Protein AF-A0A0F7ZZB0-F1 (afdb_monomer_lite)

Organism: NCBI:txid1043627

InterPro domains:
  IPR005631 Flavinator of succinate dehydrogenase [PF03937] (25-87)
  IPR028882 Succinate dehydrogenase assembly factor 2, mitochondrial [MF_03057] (8-130)
  IPR036714 Flavinator of succinate dehydrogenase superfamily [G3DSA:1.10.150.250] (13-91)
  IPR036714 Flavinator of succinate dehydrogenase superfamily [SSF109910] (18-82)

Structure (mmCIF, N/CA/C/O backbone):
data_AF-A0A0F7ZZB0-F1
#
_entry.id   AF-A0A0F7ZZB0-F1
#
loop_
_atom_site.group_PDB
_atom_site.id
_atom_site.type_symbol
_atom_site.label_atom_id
_atom_site.label_alt_id
_atom_site.label_comp_id
_atom_site.label_asym_id
_atom_site.label_entity_id
_atom_site.label_seq_id
_atom_site.pdbx_PDB_ins_code
_atom_site.Cartn_x
_atom_site.Cartn_y
_atom_site.Cartn_z
_atom_site.occupancy
_atom_site.B_iso_or_equiv
_atom_site.auth_seq_id
_atom_site.auth_comp_id
_atom_site.auth_asym_id
_atom_site.auth_atom_id
_atom_site.pdbx_PDB_model_num
ATOM 1 N N . MET A 1 1 ? 8.234 -40.353 3.847 1.00 44.31 1 MET A N 1
ATOM 2 C CA . MET A 1 1 ? 8.238 -39.063 4.568 1.00 44.31 1 MET A CA 1
ATOM 3 C C . MET A 1 1 ? 8.317 -37.955 3.533 1.00 44.31 1 MET A C 1
ATOM 5 O O . MET A 1 1 ? 9.334 -37.855 2.861 1.00 44.31 1 MET A O 1
ATOM 9 N N . ALA A 1 2 ? 7.221 -37.231 3.298 1.00 45.44 2 ALA A N 1
ATOM 10 C CA . ALA A 1 2 ? 7.176 -36.185 2.280 1.00 45.44 2 ALA A CA 1
ATOM 11 C C . ALA A 1 2 ? 7.904 -34.936 2.795 1.00 45.44 2 ALA A C 1
ATOM 13 O O . ALA A 1 2 ? 7.571 -34.415 3.857 1.00 45.44 2 ALA A O 1
ATOM 14 N N . LEU A 1 3 ? 8.918 -34.495 2.054 1.00 52.66 3 LEU A N 1
ATOM 15 C CA . LEU A 1 3 ? 9.597 -33.226 2.276 1.00 52.66 3 LEU A CA 1
ATOM 16 C C . LEU A 1 3 ? 8.626 -32.113 1.879 1.00 52.66 3 LEU A C 1
ATOM 18 O O . LEU A 1 3 ? 8.446 -31.843 0.693 1.00 52.66 3 LEU A O 1
ATOM 22 N N . THR A 1 4 ? 7.964 -31.489 2.850 1.00 60.72 4 THR A N 1
ATOM 23 C CA . THR A 1 4 ? 7.224 -30.250 2.605 1.00 60.72 4 THR A CA 1
ATOM 24 C C . THR A 1 4 ? 8.229 -29.219 2.086 1.00 60.72 4 THR A C 1
ATOM 26 O O . THR A 1 4 ? 9.210 -28.952 2.790 1.00 60.72 4 THR A O 1
ATOM 29 N N . PRO A 1 5 ? 8.063 -28.652 0.875 1.00 61.97 5 PRO A N 1
ATOM 30 C CA . PRO A 1 5 ? 8.945 -27.590 0.426 1.00 61.97 5 PRO A CA 1
ATOM 31 C C . PRO A 1 5 ? 8.809 -26.450 1.430 1.00 61.97 5 PRO A C 1
ATOM 33 O O . PRO A 1 5 ? 7.716 -25.944 1.686 1.00 61.97 5 PRO A O 1
ATOM 36 N N . ARG A 1 6 ? 9.926 -26.113 2.070 1.00 57.38 6 ARG A N 1
ATOM 37 C CA . ARG A 1 6 ? 10.001 -25.061 3.074 1.00 57.38 6 ARG A CA 1
ATOM 38 C C . ARG A 1 6 ? 9.712 -23.751 2.345 1.00 57.38 6 ARG A C 1
ATOM 40 O O . ARG A 1 6 ? 10.602 -23.200 1.704 1.00 57.38 6 ARG A O 1
ATOM 47 N N . LEU A 1 7 ? 8.462 -23.291 2.386 1.00 61.28 7 LEU A N 1
ATOM 48 C CA . LEU A 1 7 ? 8.116 -21.927 2.006 1.00 61.28 7 LEU A CA 1
ATOM 49 C C . LEU A 1 7 ? 8.970 -21.022 2.901 1.00 61.28 7 LEU A C 1
ATOM 51 O O . LEU A 1 7 ? 8.714 -20.888 4.092 1.00 61.28 7 LEU A O 1
ATOM 55 N N . LEU A 1 8 ? 10.059 -20.485 2.348 1.00 68.88 8 LEU A N 1
ATOM 56 C CA . LEU A 1 8 ? 11.016 -19.648 3.080 1.00 68.88 8 LEU A CA 1
ATOM 57 C C . LEU A 1 8 ? 10.442 -18.265 3.422 1.00 68.88 8 LEU A C 1
ATOM 59 O O . LEU A 1 8 ? 11.106 -17.486 4.100 1.00 68.88 8 LEU A O 1
ATOM 63 N N . ARG A 1 9 ? 9.213 -17.962 2.981 1.00 70.25 9 ARG A N 1
ATOM 64 C CA . ARG A 1 9 ? 8.504 -16.739 3.345 1.00 70.25 9 ARG A CA 1
ATOM 65 C C . ARG A 1 9 ? 7.583 -17.019 4.538 1.00 70.25 9 ARG A C 1
ATOM 67 O O . ARG A 1 9 ? 6.723 -17.894 4.422 1.00 70.25 9 ARG A O 1
ATOM 74 N N . PRO A 1 10 ? 7.750 -16.319 5.674 1.00 77.00 10 PRO A N 1
ATOM 75 C CA . PRO A 1 10 ? 6.805 -16.427 6.776 1.00 77.00 10 PRO A CA 1
ATOM 76 C C . PRO A 1 10 ? 5.412 -16.000 6.305 1.00 77.00 10 PRO A C 1
ATOM 78 O O . PRO A 1 10 ? 5.279 -15.117 5.456 1.00 77.00 10 PRO A O 1
ATOM 81 N N . ALA A 1 11 ? 4.381 -16.645 6.851 1.00 79.31 11 ALA A N 1
ATOM 82 C CA . ALA A 1 11 ? 3.005 -16.288 6.544 1.00 79.31 11 ALA A CA 1
ATOM 83 C C . ALA A 1 11 ? 2.731 -14.827 6.953 1.00 79.31 11 ALA A C 1
ATOM 85 O O . ALA A 1 11 ? 3.214 -14.397 8.009 1.00 79.31 11 ALA A O 1
ATOM 86 N N . PRO A 1 12 ? 1.955 -14.072 6.159 1.00 82.25 12 PRO A N 1
ATOM 87 C CA . PRO A 1 12 ? 1.582 -12.714 6.520 1.00 82.25 12 PRO A CA 1
ATOM 88 C C . PRO A 1 12 ? 0.839 -12.643 7.856 1.00 82.25 12 PRO A C 1
ATOM 90 O O . PRO A 1 12 ? -0.044 -13.454 8.146 1.00 82.25 12 PRO A O 1
ATOM 93 N N . LEU A 1 13 ? 1.189 -11.650 8.673 1.00 84.12 13 LEU A N 1
ATOM 94 C CA . LEU A 1 13 ? 0.568 -11.429 9.976 1.00 84.12 13 LEU A CA 1
ATOM 95 C C . LEU A 1 13 ? -0.778 -10.723 9.801 1.00 84.12 13 LEU A C 1
ATOM 97 O O . LEU A 1 13 ? -0.830 -9.543 9.458 1.00 84.12 13 LEU A O 1
ATOM 101 N N . ARG A 1 14 ? -1.871 -11.433 10.091 1.00 86.38 14 ARG A N 1
ATOM 102 C CA . ARG A 1 14 ? -3.222 -10.860 10.069 1.00 86.38 14 ARG A CA 1
ATOM 103 C C . ARG A 1 14 ? -3.479 -10.047 11.330 1.00 86.38 14 ARG A C 1
ATOM 105 O O . ARG A 1 14 ? -3.322 -10.549 12.441 1.00 86.38 14 ARG A O 1
ATOM 112 N N . ARG A 1 15 ? -3.883 -8.790 11.149 1.00 86.88 15 ARG A N 1
ATOM 113 C CA . ARG A 1 15 ? -4.296 -7.891 12.230 1.00 86.88 15 ARG A CA 1
ATOM 114 C C . ARG A 1 15 ? -5.817 -7.844 12.292 1.00 86.88 15 ARG A C 1
ATOM 116 O O . ARG A 1 15 ? -6.476 -7.719 11.268 1.00 86.88 15 ARG A O 1
ATOM 123 N N . THR A 1 16 ? -6.367 -7.957 13.495 1.00 86.88 16 THR A N 1
ATOM 124 C CA . THR A 1 16 ? -7.814 -7.940 13.745 1.00 86.88 16 THR A CA 1
ATOM 125 C C . THR A 1 16 ? -8.144 -6.909 14.818 1.00 86.88 16 THR A C 1
ATOM 127 O O . THR A 1 16 ? -7.381 -6.764 15.770 1.00 86.88 16 THR A O 1
ATOM 130 N N . GLY A 1 17 ? -9.291 -6.235 14.697 1.00 88.88 17 GLY A N 1
ATOM 131 C CA . GLY A 1 17 ? -9.807 -5.324 15.729 1.00 88.88 17 GLY A CA 1
ATOM 132 C C . GLY A 1 17 ? -9.270 -3.887 15.689 1.00 88.88 17 GLY A C 1
ATOM 133 O O . GLY A 1 17 ? -9.471 -3.150 16.648 1.00 88.88 17 GLY A O 1
ATOM 134 N N . GLU A 1 18 ? -8.600 -3.471 14.611 1.00 93.38 18 GLU A N 1
ATOM 135 C CA . GLU A 1 18 ? -8.246 -2.060 14.391 1.00 93.38 18 GLU A CA 1
ATOM 136 C C . GLU A 1 18 ? -9.401 -1.281 13.735 1.00 93.38 18 GLU A C 1
ATOM 138 O O . GLU A 1 18 ? -10.209 -1.858 13.007 1.00 93.38 18 GLU A O 1
ATOM 143 N N . SER A 1 19 ? -9.467 0.034 13.974 1.00 96.56 19 SER A N 1
ATOM 144 C CA . SER A 1 19 ? -10.399 0.925 13.269 1.00 96.56 19 SER A CA 1
ATOM 145 C C . SER A 1 19 ? -9.991 1.126 11.808 1.00 96.56 19 SER A C 1
ATOM 147 O O . SER A 1 19 ? -8.810 1.030 11.469 1.00 96.56 19 SER A O 1
ATOM 149 N N . ASP A 1 20 ? -10.944 1.490 10.946 1.00 95.38 20 ASP A N 1
ATOM 150 C CA . ASP A 1 20 ? -10.667 1.778 9.531 1.00 95.38 20 ASP A CA 1
ATOM 151 C C . ASP A 1 20 ? -9.655 2.915 9.343 1.00 95.38 20 ASP A C 1
ATOM 153 O O . ASP A 1 20 ? -8.847 2.878 8.420 1.00 95.38 20 ASP A O 1
ATOM 157 N N . GLU A 1 21 ? -9.656 3.912 10.229 1.00 96.50 21 GLU A N 1
ATOM 158 C CA . GLU A 1 21 ? -8.668 4.995 10.219 1.00 96.50 21 GLU A CA 1
ATOM 159 C C . GLU A 1 21 ? -7.253 4.465 10.492 1.00 96.50 21 GLU A C 1
ATOM 161 O O . GLU A 1 21 ? -6.322 4.724 9.724 1.00 96.50 21 GLU A O 1
ATOM 166 N N . THR A 1 22 ? -7.104 3.648 11.539 1.00 96.81 22 THR A N 1
ATOM 167 C CA . THR A 1 22 ? -5.831 2.996 11.880 1.00 96.81 22 THR A CA 1
ATOM 168 C C . THR A 1 22 ? -5.359 2.095 10.739 1.00 96.81 22 THR A C 1
ATOM 170 O O . THR A 1 22 ? -4.191 2.149 10.341 1.00 96.81 22 THR A O 1
ATOM 173 N N . LYS A 1 23 ? -6.284 1.325 10.151 1.00 96.50 23 LYS A N 1
ATOM 174 C CA . LYS A 1 23 ? -6.018 0.449 9.009 1.00 96.50 23 LYS A CA 1
ATOM 175 C C . LYS A 1 23 ? -5.538 1.248 7.798 1.00 96.50 23 LYS A C 1
ATOM 177 O O . LYS A 1 23 ? -4.506 0.910 7.229 1.00 96.50 23 LYS A O 1
ATOM 182 N N . ARG A 1 24 ? -6.206 2.349 7.430 1.00 97.19 24 ARG A N 1
ATOM 183 C CA . ARG A 1 24 ? -5.780 3.232 6.322 1.00 97.19 24 ARG A CA 1
ATOM 184 C C . ARG A 1 24 ? -4.381 3.795 6.543 1.00 97.19 24 ARG A C 1
ATOM 186 O O . ARG A 1 24 ? -3.569 3.770 5.617 1.00 97.19 24 ARG A O 1
ATOM 193 N N . ALA A 1 25 ? -4.079 4.278 7.747 1.00 97.12 25 ALA A N 1
ATOM 194 C CA . ALA A 1 25 ? -2.756 4.812 8.070 1.00 97.12 25 ALA A CA 1
ATOM 195 C C . ALA A 1 25 ? -1.668 3.736 7.923 1.00 97.12 25 ALA A C 1
ATOM 197 O O . ALA A 1 25 ? -0.628 3.964 7.298 1.00 97.12 25 ALA A O 1
ATOM 198 N N . ARG A 1 26 ? -1.942 2.531 8.432 1.00 96.81 26 ARG A N 1
ATOM 199 C CA . ARG A 1 26 ? -1.063 1.368 8.302 1.00 96.81 26 ARG A CA 1
ATOM 200 C C . ARG A 1 26 ? -0.852 0.958 6.846 1.00 96.81 26 ARG A C 1
ATOM 202 O O . ARG A 1 26 ? 0.294 0.777 6.440 1.00 96.81 26 ARG A O 1
ATOM 209 N N . LEU A 1 27 ? -1.928 0.816 6.075 1.00 96.50 27 LEU A N 1
ATOM 210 C CA . LEU A 1 27 ? -1.872 0.429 4.665 1.00 96.50 27 LEU A CA 1
ATOM 211 C C . LEU A 1 27 ? -1.107 1.472 3.850 1.00 96.50 27 LEU A C 1
ATOM 213 O O . LEU A 1 27 ? -0.209 1.111 3.102 1.00 96.50 27 LEU A O 1
ATOM 217 N N . THR A 1 28 ? -1.346 2.763 4.095 1.00 97.25 28 THR A N 1
ATOM 218 C CA . THR A 1 28 ? -0.588 3.855 3.463 1.00 97.25 28 THR A CA 1
ATOM 219 C C . THR A 1 28 ? 0.909 3.735 3.734 1.00 97.25 28 THR A C 1
ATOM 221 O O . THR A 1 28 ? 1.727 3.919 2.833 1.00 97.25 28 THR A O 1
ATOM 224 N N . TYR A 1 29 ? 1.288 3.430 4.978 1.00 96.75 29 TYR A N 1
ATOM 225 C CA . TYR A 1 29 ? 2.687 3.230 5.334 1.00 96.75 29 TYR A CA 1
ATOM 226 C C . TYR A 1 29 ? 3.288 2.012 4.622 1.00 96.75 29 TYR A C 1
ATOM 228 O O . TYR A 1 29 ? 4.378 2.113 4.066 1.00 96.75 29 TYR A O 1
ATOM 236 N N . GLN A 1 30 ? 2.579 0.881 4.593 1.00 95.56 30 GLN A N 1
ATOM 237 C CA . GLN A 1 30 ? 3.038 -0.343 3.928 1.00 95.56 30 GLN A CA 1
ATOM 238 C C . GLN A 1 30 ? 3.200 -0.163 2.411 1.00 95.56 30 GLN A C 1
ATOM 240 O O . GLN A 1 30 ? 4.167 -0.665 1.841 1.00 95.56 30 GLN A O 1
ATOM 245 N N . SER A 1 31 ? 2.324 0.610 1.767 1.00 96.00 31 SER A N 1
ATOM 246 C CA . SER A 1 31 ? 2.443 0.960 0.346 1.00 96.00 31 SER A CA 1
ATOM 247 C C . SER A 1 31 ? 3.690 1.791 0.029 1.00 96.00 31 SER A C 1
ATOM 249 O O . SER A 1 31 ? 4.167 1.732 -1.096 1.00 96.00 31 SER A O 1
ATOM 251 N N . ARG A 1 32 ? 4.216 2.542 1.011 1.00 95.56 32 ARG A N 1
ATOM 252 C CA . ARG A 1 32 ? 5.420 3.398 0.915 1.00 95.56 32 ARG A CA 1
ATOM 253 C C . ARG A 1 32 ? 6.703 2.741 1.444 1.00 95.56 32 ARG A C 1
ATOM 255 O O . ARG A 1 32 ? 7.717 3.413 1.655 1.00 95.56 32 ARG A O 1
ATOM 262 N N . LYS A 1 33 ? 6.635 1.465 1.821 1.00 94.81 33 LYS A N 1
ATOM 263 C CA . LYS A 1 33 ? 7.762 0.709 2.384 1.00 94.81 33 LYS A CA 1
ATOM 264 C C . LYS A 1 33 ? 7.927 -0.614 1.655 1.00 94.81 33 LYS A C 1
ATOM 266 O O . LYS A 1 33 ? 8.083 -1.661 2.284 1.00 94.81 33 LYS A O 1
ATOM 271 N N . ARG A 1 34 ? 7.872 -0.550 0.323 1.00 93.69 34 ARG A N 1
ATOM 272 C CA . ARG A 1 34 ? 8.157 -1.694 -0.550 1.00 93.69 34 ARG A CA 1
ATOM 273 C C . ARG A 1 34 ? 9.671 -1.892 -0.691 1.00 93.69 34 ARG A C 1
ATOM 275 O O . ARG A 1 34 ? 10.461 -0.994 -0.407 1.00 93.69 34 ARG A O 1
ATOM 282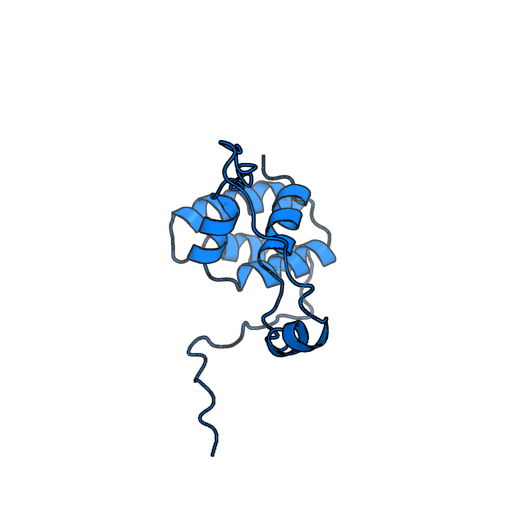 N N . GLY A 1 35 ? 10.083 -3.084 -1.108 1.00 91.50 35 GLY A N 1
ATOM 283 C CA . GLY A 1 35 ? 11.483 -3.454 -1.325 1.00 91.50 35 GLY A CA 1
ATOM 284 C C . GLY A 1 35 ? 12.073 -2.949 -2.647 1.00 91.50 35 GLY A C 1
ATOM 285 O O . GLY A 1 35 ? 13.287 -3.014 -2.825 1.00 91.50 35 GLY A O 1
ATOM 286 N N . THR A 1 36 ? 11.244 -2.436 -3.562 1.00 93.25 36 THR A N 1
ATOM 287 C CA . THR A 1 36 ? 11.655 -1.843 -4.850 1.00 93.25 36 THR A CA 1
ATOM 288 C C . THR A 1 36 ? 11.057 -0.449 -5.014 1.00 93.25 36 THR A C 1
ATOM 290 O O . THR A 1 36 ? 9.919 -0.215 -4.602 1.00 93.25 36 THR A O 1
ATOM 293 N N . LEU A 1 37 ? 11.802 0.473 -5.630 1.00 94.19 37 LEU A N 1
ATOM 294 C CA . LEU A 1 37 ? 11.357 1.857 -5.834 1.00 94.19 37 LEU A CA 1
ATOM 295 C C . LEU A 1 37 ? 10.172 1.929 -6.805 1.00 94.19 37 LEU A C 1
ATOM 297 O O . LEU A 1 37 ? 9.280 2.753 -6.653 1.00 94.19 37 LEU A O 1
ATOM 301 N N . GLU A 1 38 ? 10.147 1.051 -7.798 1.00 93.50 38 GLU A N 1
ATOM 302 C CA . GLU A 1 38 ? 9.113 1.003 -8.821 1.00 93.50 38 GLU A CA 1
ATOM 303 C C . GLU A 1 38 ? 7.749 0.647 -8.221 1.00 93.50 38 GLU A C 1
ATOM 305 O O . GLU A 1 38 ? 6.751 1.320 -8.489 1.00 93.50 38 GLU A O 1
ATOM 310 N N . SER A 1 39 ? 7.711 -0.382 -7.370 1.00 91.94 39 SER A N 1
ATOM 311 C CA . SER A 1 39 ? 6.489 -0.774 -6.658 1.00 91.94 39 SER A CA 1
ATOM 312 C C . SER A 1 39 ? 6.096 0.272 -5.622 1.00 91.94 39 SER A C 1
ATOM 314 O O . SER A 1 39 ? 4.913 0.547 -5.450 1.00 91.94 39 SER A O 1
ATOM 316 N N . ASP A 1 40 ? 7.080 0.881 -4.958 1.00 94.44 40 ASP A N 1
ATOM 317 C CA . ASP A 1 40 ? 6.854 1.952 -3.992 1.00 94.44 40 ASP A CA 1
ATOM 318 C C . ASP A 1 40 ? 6.170 3.169 -4.630 1.00 94.44 40 ASP A C 1
ATOM 320 O O . ASP A 1 40 ? 5.145 3.644 -4.143 1.00 94.44 40 ASP A O 1
ATOM 324 N N . LEU A 1 41 ? 6.672 3.642 -5.774 1.00 92.69 41 LEU A N 1
ATOM 325 C CA . LEU A 1 41 ? 6.094 4.776 -6.498 1.00 92.69 41 LEU A CA 1
ATOM 326 C C . LEU A 1 41 ? 4.672 4.478 -6.992 1.00 92.69 41 LEU A C 1
ATOM 328 O O . LEU A 1 41 ? 3.780 5.316 -6.837 1.00 92.69 41 LEU A O 1
ATOM 332 N N . LEU A 1 42 ? 4.440 3.280 -7.537 1.00 91.25 42 LEU A N 1
ATOM 333 C CA . LEU A 1 42 ? 3.113 2.857 -7.993 1.00 91.25 42 LEU A CA 1
ATOM 334 C C . LEU A 1 42 ? 2.112 2.763 -6.837 1.00 91.25 42 LEU A C 1
ATOM 336 O O . LEU A 1 42 ? 0.999 3.278 -6.922 1.00 91.25 42 LEU A O 1
ATOM 340 N N . LEU A 1 43 ? 2.489 2.103 -5.743 1.00 94.69 43 LEU A N 1
ATOM 341 C CA . LEU A 1 43 ? 1.557 1.842 -4.651 1.00 94.69 43 LEU A CA 1
ATOM 342 C C . LEU A 1 43 ? 1.348 3.063 -3.761 1.00 94.69 43 LEU A C 1
ATOM 344 O O . LEU A 1 43 ? 0.247 3.244 -3.251 1.00 94.69 43 LEU A O 1
ATOM 348 N N . SER A 1 44 ? 2.357 3.915 -3.580 1.00 93.75 44 SER A N 1
ATOM 349 C CA . SER A 1 44 ? 2.229 5.143 -2.789 1.00 93.75 44 SER A CA 1
ATOM 350 C C . SER A 1 44 ? 1.279 6.160 -3.423 1.00 93.75 44 SER A C 1
ATOM 352 O O . SER A 1 44 ? 0.486 6.776 -2.704 1.00 93.75 44 SER A O 1
ATOM 354 N N . THR A 1 45 ? 1.317 6.308 -4.751 1.00 92.69 45 THR A N 1
ATOM 355 C CA . THR A 1 45 ? 0.393 7.173 -5.503 1.00 92.69 45 THR A CA 1
ATOM 356 C C . THR A 1 45 ? -1.029 6.622 -5.469 1.00 92.69 45 THR A C 1
ATOM 358 O O . THR A 1 45 ? -1.952 7.352 -5.107 1.00 92.69 45 THR A O 1
ATOM 361 N N . PHE A 1 46 ? -1.199 5.320 -5.715 1.00 94.50 46 PHE A N 1
ATOM 362 C CA . PHE A 1 46 ? -2.491 4.642 -5.585 1.00 94.50 46 PHE A CA 1
ATOM 363 C C . PHE A 1 46 ? -3.092 4.792 -4.179 1.00 94.50 46 PHE A C 1
ATOM 365 O O . PHE A 1 46 ? -4.243 5.194 -4.010 1.00 94.50 46 PHE A O 1
ATOM 372 N N . ALA A 1 47 ? -2.299 4.501 -3.149 1.00 95.19 47 ALA A N 1
ATOM 373 C CA . ALA A 1 47 ? -2.718 4.583 -1.758 1.00 95.19 47 ALA A CA 1
ATOM 374 C C . ALA A 1 47 ? -3.215 5.991 -1.404 1.00 95.19 47 ALA A C 1
ATOM 376 O O . ALA A 1 47 ? -4.283 6.133 -0.814 1.00 95.19 47 ALA A O 1
ATOM 377 N N . ALA A 1 48 ? -2.479 7.031 -1.804 1.00 93.12 48 ALA A N 1
ATOM 378 C CA . ALA A 1 48 ? -2.864 8.414 -1.543 1.00 93.12 48 ALA A CA 1
ATOM 379 C C . ALA A 1 48 ? -4.188 8.806 -2.221 1.00 93.12 48 ALA A C 1
ATOM 381 O O . ALA A 1 48 ? -4.973 9.542 -1.626 1.00 93.12 48 ALA A O 1
ATOM 382 N N . ALA A 1 49 ? -4.441 8.310 -3.434 1.00 92.50 49 ALA A N 1
ATOM 383 C CA . ALA A 1 49 ? -5.641 8.637 -4.199 1.00 92.50 49 ALA A CA 1
ATOM 384 C C . ALA A 1 49 ? -6.887 7.865 -3.732 1.00 92.50 49 ALA A C 1
ATOM 386 O O . ALA A 1 49 ? -7.971 8.441 -3.660 1.00 92.50 49 ALA A O 1
ATOM 387 N N . HIS A 1 50 ? -6.747 6.578 -3.395 1.00 92.38 50 HIS A N 1
ATOM 388 C CA . HIS A 1 50 ? -7.901 5.687 -3.233 1.00 92.38 50 HIS A CA 1
ATOM 389 C C . HIS A 1 50 ? -8.170 5.256 -1.787 1.00 92.38 50 HIS A C 1
ATOM 391 O O . HIS A 1 50 ? -9.338 5.111 -1.420 1.00 92.38 50 HIS A O 1
ATOM 397 N N . LEU A 1 51 ? -7.147 5.104 -0.929 1.00 92.81 51 LEU A N 1
ATOM 398 C CA . LEU A 1 51 ? -7.372 4.680 0.462 1.00 92.81 51 LEU A CA 1
ATOM 399 C C . LEU A 1 51 ? -8.325 5.592 1.238 1.00 92.81 51 LEU A C 1
ATOM 401 O O . LEU A 1 51 ? -9.041 5.036 2.060 1.00 92.81 51 LEU A O 1
ATOM 405 N N . PRO A 1 52 ? -8.402 6.925 1.035 1.00 95.56 52 PRO A N 1
ATOM 406 C CA . PRO A 1 52 ? -9.383 7.761 1.732 1.00 95.56 52 PRO A CA 1
ATOM 407 C C . PRO A 1 52 ? -10.845 7.442 1.386 1.00 95.56 52 PRO A C 1
ATOM 409 O O . PRO A 1 52 ? -11.721 7.677 2.211 1.00 95.56 52 PRO A O 1
ATOM 412 N N . GLY A 1 53 ? -11.110 6.895 0.194 1.00 91.31 53 GLY A N 1
ATOM 413 C CA . GLY A 1 53 ? -12.461 6.592 -0.292 1.00 91.31 53 GLY A CA 1
ATOM 414 C C . GLY A 1 53 ? -12.906 5.141 -0.105 1.00 91.31 53 GLY A C 1
ATOM 415 O O . GLY A 1 53 ? -14.084 4.851 -0.276 1.00 91.31 53 GLY A O 1
ATOM 416 N N . MET A 1 54 ? -11.992 4.232 0.247 1.00 91.62 54 MET A N 1
ATOM 417 C CA . MET A 1 54 ? -12.311 2.806 0.383 1.00 91.62 54 MET A CA 1
ATOM 418 C C . MET A 1 54 ? -13.206 2.509 1.593 1.00 91.62 54 MET A C 1
ATOM 420 O O . MET A 1 54 ? -13.072 3.146 2.636 1.00 91.62 54 MET A O 1
ATOM 424 N N . ASP A 1 55 ? -14.090 1.524 1.490 1.00 92.94 55 ASP A N 1
ATOM 425 C CA . ASP A 1 55 ? -14.801 0.954 2.637 1.00 92.94 55 ASP A CA 1
ATOM 426 C C . ASP A 1 55 ? -13.964 -0.129 3.351 1.00 92.94 55 ASP A C 1
ATOM 428 O O . ASP A 1 55 ? -12.889 -0.519 2.891 1.00 92.94 55 ASP A O 1
ATOM 432 N N . GLY A 1 56 ? -14.437 -0.624 4.497 1.00 91.06 56 GLY A N 1
ATOM 433 C CA . GLY A 1 56 ? -13.714 -1.633 5.279 1.00 91.06 56 GLY A CA 1
ATOM 434 C C . GLY A 1 56 ? -13.398 -2.920 4.504 1.00 91.06 56 GLY A C 1
ATOM 435 O O . GLY A 1 56 ? -12.313 -3.478 4.672 1.00 91.06 56 GLY A O 1
ATOM 436 N N . ALA A 1 57 ? -14.291 -3.362 3.611 1.00 90.75 57 ALA A N 1
ATOM 437 C CA . ALA A 1 57 ? -14.093 -4.575 2.819 1.00 90.75 57 ALA A CA 1
ATOM 43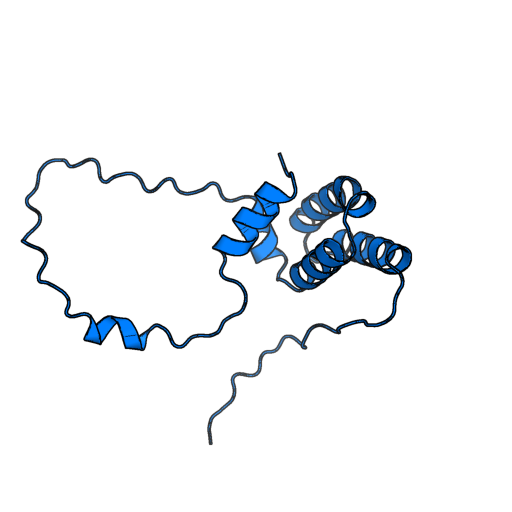8 C C . ALA A 1 57 ? -13.019 -4.377 1.737 1.00 90.75 57 ALA A C 1
ATOM 440 O O . ALA A 1 57 ? -12.184 -5.257 1.516 1.00 90.75 57 ALA A O 1
ATOM 441 N N . GLN A 1 58 ? -12.999 -3.203 1.107 1.00 90.75 58 GLN A N 1
ATOM 442 C CA . GLN A 1 58 ? -11.960 -2.802 0.160 1.00 90.75 58 GLN A CA 1
ATOM 443 C C . GLN A 1 58 ? -10.600 -2.641 0.848 1.00 90.75 58 GLN A C 1
ATOM 445 O O . GLN A 1 58 ? -9.580 -3.046 0.290 1.00 90.75 58 GLN A O 1
ATOM 450 N N . LEU A 1 59 ? -10.567 -2.118 2.079 1.00 93.38 59 LEU A N 1
ATOM 451 C CA . LEU A 1 59 ? -9.336 -2.058 2.872 1.00 93.38 59 LEU A CA 1
ATOM 452 C C . LEU A 1 59 ? -8.804 -3.460 3.204 1.00 93.38 59 LEU A C 1
ATOM 454 O O . LEU A 1 59 ? -7.600 -3.677 3.117 1.00 93.38 59 LEU A O 1
ATOM 458 N N . ASP A 1 60 ? -9.673 -4.419 3.534 1.00 92.00 60 ASP A N 1
ATOM 459 C CA . ASP A 1 60 ? -9.278 -5.816 3.787 1.00 92.00 60 ASP A CA 1
ATOM 460 C C . ASP A 1 60 ? -8.796 -6.535 2.522 1.00 92.00 60 ASP A C 1
ATOM 462 O O . ASP A 1 60 ? -7.951 -7.435 2.564 1.00 92.00 60 ASP A O 1
ATOM 466 N N . GLU A 1 61 ? -9.348 -6.171 1.369 1.00 90.19 61 GLU A N 1
ATOM 467 C CA . GLU A 1 61 ? -8.849 -6.624 0.080 1.00 90.19 61 GLU A CA 1
ATOM 468 C C . GLU A 1 61 ? -7.464 -6.048 -0.211 1.00 90.19 61 GLU A C 1
ATOM 470 O O . GLU A 1 61 ? -6.546 -6.809 -0.520 1.00 90.19 61 GLU A O 1
ATOM 475 N N . TYR A 1 62 ? -7.279 -4.742 -0.028 1.00 93.56 62 TYR A N 1
ATOM 476 C CA . TYR A 1 62 ? -5.981 -4.100 -0.200 1.00 93.56 62 TYR A CA 1
ATOM 477 C C . TYR A 1 62 ? -4.929 -4.620 0.793 1.00 93.56 62 TYR A C 1
ATOM 479 O O . TYR A 1 62 ? -3.782 -4.826 0.415 1.00 93.56 62 TYR A O 1
ATOM 487 N N . ASP A 1 63 ? -5.301 -4.925 2.037 1.00 93.62 63 ASP A N 1
ATOM 488 C CA . ASP A 1 63 ? -4.389 -5.531 3.017 1.00 93.62 63 ASP A CA 1
ATOM 489 C C . ASP A 1 63 ? -3.874 -6.897 2.545 1.00 93.62 63 ASP A C 1
ATOM 491 O O . ASP A 1 63 ? -2.681 -7.180 2.603 1.00 93.62 63 ASP A O 1
ATOM 495 N N . ARG A 1 64 ? -4.761 -7.736 1.992 1.00 90.94 64 ARG A N 1
ATOM 496 C CA . ARG A 1 64 ? -4.367 -9.024 1.397 1.00 90.94 64 ARG A CA 1
ATOM 497 C C . ARG A 1 64 ? -3.490 -8.851 0.161 1.00 90.94 64 ARG A C 1
ATOM 499 O O . ARG A 1 64 ? -2.609 -9.673 -0.055 1.00 90.94 64 ARG A O 1
ATOM 506 N N . PHE A 1 65 ? -3.723 -7.809 -0.631 1.00 91.00 65 PHE A N 1
ATOM 507 C CA . PHE A 1 65 ? -2.904 -7.499 -1.802 1.00 91.00 65 PHE A CA 1
ATOM 508 C C . PHE A 1 65 ? -1.458 -7.172 -1.439 1.00 91.00 65 PHE A C 1
ATOM 510 O O . PHE A 1 65 ? -0.531 -7.613 -2.113 1.00 91.00 65 PHE A O 1
ATOM 517 N N . LEU A 1 66 ? -1.254 -6.399 -0.370 1.00 92.25 66 LEU A N 1
ATOM 518 C CA . LEU A 1 66 ? 0.081 -5.958 0.030 1.00 92.25 66 LEU A CA 1
ATOM 519 C C . LEU A 1 66 ? 0.984 -7.105 0.508 1.00 92.25 66 LEU A C 1
ATOM 521 O O . LEU A 1 66 ? 2.197 -6.903 0.594 1.00 92.25 66 LEU A O 1
ATOM 525 N N . ASP A 1 67 ? 0.436 -8.293 0.757 1.00 90.25 67 ASP A N 1
ATOM 526 C CA . ASP A 1 67 ? 1.207 -9.497 1.078 1.00 90.25 67 ASP A CA 1
ATOM 527 C C . ASP A 1 67 ? 1.913 -10.116 -0.137 1.00 90.25 67 ASP A C 1
ATOM 529 O O . ASP A 1 67 ? 2.818 -10.947 0.016 1.00 90.25 67 ASP A O 1
ATOM 533 N N . GLU A 1 68 ? 1.510 -9.717 -1.344 1.00 90.06 68 GLU A N 1
ATOM 534 C CA . GLU A 1 68 ? 2.109 -10.194 -2.581 1.00 90.06 68 GLU A CA 1
ATOM 535 C C . GLU A 1 68 ? 3.518 -9.624 -2.787 1.00 90.06 68 GLU A C 1
ATOM 537 O O . GLU A 1 68 ? 3.922 -8.592 -2.239 1.00 90.06 68 GLU A O 1
ATOM 542 N N . ASN A 1 69 ? 4.302 -10.337 -3.591 1.00 89.94 69 ASN A N 1
ATOM 543 C CA . ASN A 1 69 ? 5.663 -9.948 -3.943 1.00 89.94 69 ASN A CA 1
ATOM 544 C C . ASN A 1 69 ? 5.678 -8.674 -4.805 1.00 89.94 69 ASN A C 1
ATOM 546 O O . ASN A 1 69 ? 4.927 -8.566 -5.771 1.00 89.94 69 ASN A O 1
ATOM 550 N N . ASP A 1 70 ? 6.605 -7.761 -4.516 1.00 90.62 70 ASP A N 1
ATOM 551 C CA . ASP A 1 70 ? 6.772 -6.489 -5.230 1.00 90.62 70 ASP A CA 1
ATOM 552 C C . ASP A 1 70 ? 6.911 -6.656 -6.738 1.00 90.62 70 ASP A C 1
ATOM 554 O O . ASP A 1 70 ? 6.235 -5.979 -7.507 1.00 90.62 70 ASP A O 1
ATOM 558 N N . TRP A 1 71 ? 7.762 -7.587 -7.169 1.00 89.38 71 TRP A N 1
ATOM 559 C CA . TRP A 1 71 ? 7.973 -7.819 -8.594 1.00 89.38 71 TRP A CA 1
ATOM 560 C C . TRP A 1 71 ? 6.703 -8.301 -9.283 1.00 89.38 71 TRP A C 1
ATOM 562 O O . TRP A 1 71 ? 6.398 -7.837 -10.378 1.00 89.38 71 TRP A O 1
ATOM 572 N N . ASP A 1 72 ? 5.944 -9.182 -8.634 1.00 89.25 72 ASP A N 1
ATOM 573 C CA . ASP A 1 72 ? 4.691 -9.693 -9.183 1.00 89.25 72 ASP A CA 1
ATOM 574 C C . ASP A 1 72 ? 3.665 -8.557 -9.302 1.00 89.25 72 ASP A C 1
ATOM 576 O O . ASP A 1 72 ? 3.125 -8.335 -10.387 1.00 89.25 72 ASP A O 1
ATOM 580 N N . ILE A 1 73 ? 3.507 -7.743 -8.250 1.00 88.75 73 ILE A N 1
ATOM 581 C CA . ILE A 1 73 ? 2.669 -6.534 -8.266 1.00 88.75 73 ILE A CA 1
ATOM 582 C C . ILE A 1 73 ? 3.065 -5.593 -9.412 1.00 88.75 73 ILE A C 1
ATOM 584 O O . ILE A 1 73 ? 2.212 -5.183 -10.204 1.00 88.75 73 ILE A O 1
ATOM 588 N N . TYR A 1 74 ? 4.354 -5.273 -9.531 1.00 89.12 74 TYR A N 1
ATOM 589 C CA . TYR A 1 74 ? 4.873 -4.396 -10.577 1.00 89.12 74 TYR A CA 1
ATOM 590 C C . TYR A 1 74 ? 4.579 -4.944 -11.980 1.00 89.12 74 TYR A C 1
ATOM 592 O O . TYR A 1 74 ? 4.086 -4.223 -12.853 1.00 89.12 74 TYR A O 1
ATOM 600 N N . TYR A 1 75 ? 4.834 -6.233 -12.212 1.00 88.06 75 TYR A N 1
ATOM 601 C CA . TYR A 1 75 ? 4.578 -6.877 -13.499 1.00 88.06 75 TYR A CA 1
ATOM 602 C C . TYR A 1 75 ? 3.087 -6.923 -13.843 1.00 88.06 75 TYR A C 1
ATOM 604 O O . TYR A 1 75 ? 2.715 -6.750 -15.010 1.00 88.06 75 TYR A O 1
ATOM 612 N N . TRP A 1 76 ? 2.218 -7.143 -12.857 1.00 86.00 76 TRP A N 1
ATOM 613 C CA . TRP A 1 76 ? 0.774 -7.127 -13.070 1.00 86.00 76 TRP A CA 1
ATOM 614 C C . TRP A 1 76 ? 0.264 -5.732 -13.419 1.00 86.00 76 TRP A C 1
ATOM 616 O O . TRP A 1 76 ? -0.568 -5.617 -14.321 1.00 86.00 76 TRP A O 1
ATOM 626 N N . ALA A 1 77 ? 0.797 -4.696 -12.769 1.00 84.75 77 ALA A N 1
ATOM 627 C CA . ALA A 1 77 ? 0.433 -3.306 -13.024 1.00 84.75 77 ALA A CA 1
ATOM 628 C C . ALA A 1 77 ? 0.913 -2.809 -14.401 1.00 84.75 77 ALA A C 1
ATOM 630 O O . ALA A 1 77 ? 0.180 -2.110 -15.094 1.00 84.75 77 ALA A O 1
ATOM 631 N N . THR A 1 78 ? 2.120 -3.189 -14.830 1.00 82.94 78 THR A N 1
ATOM 632 C CA . THR A 1 78 ? 2.774 -2.579 -16.006 1.00 82.94 78 THR A CA 1
ATOM 633 C C . THR A 1 78 ? 2.598 -3.340 -17.316 1.00 82.94 78 THR A C 1
ATOM 635 O O . THR A 1 78 ? 2.626 -2.737 -18.391 1.00 82.94 78 THR A O 1
ATOM 638 N N . GLN A 1 79 ? 2.417 -4.666 -17.290 1.00 80.50 79 GLN A N 1
ATOM 639 C CA . GLN A 1 79 ? 2.326 -5.408 -18.547 1.00 80.50 79 GLN A CA 1
ATOM 640 C C . GLN A 1 79 ? 0.983 -5.144 -19.241 1.00 80.50 79 GLN A C 1
ATOM 642 O O . GLN A 1 79 ? -0.094 -5.414 -18.698 1.00 80.50 79 GLN A O 1
ATOM 647 N N . GLN A 1 80 ? 1.032 -4.692 -20.493 1.00 63.53 80 GLN A N 1
ATOM 648 C CA . GLN A 1 80 ? -0.157 -4.621 -21.333 1.00 63.53 80 GLN A CA 1
ATOM 649 C C . GLN A 1 80 ? -0.679 -6.030 -21.610 1.00 63.53 80 GLN A C 1
ATOM 651 O O . GLN A 1 80 ? 0.098 -6.972 -21.794 1.00 63.53 80 GLN A O 1
ATOM 656 N N . ARG A 1 81 ? -2.009 -6.181 -21.700 1.00 58.44 81 ARG A N 1
ATOM 657 C CA . ARG A 1 81 ? -2.606 -7.417 -22.216 1.00 58.44 81 ARG A CA 1
ATOM 658 C C . ARG A 1 81 ? -1.909 -7.713 -23.537 1.00 58.44 81 ARG A C 1
ATOM 660 O O . ARG A 1 81 ? -2.085 -6.962 -24.497 1.00 58.44 81 ARG A O 1
ATOM 667 N N . ARG A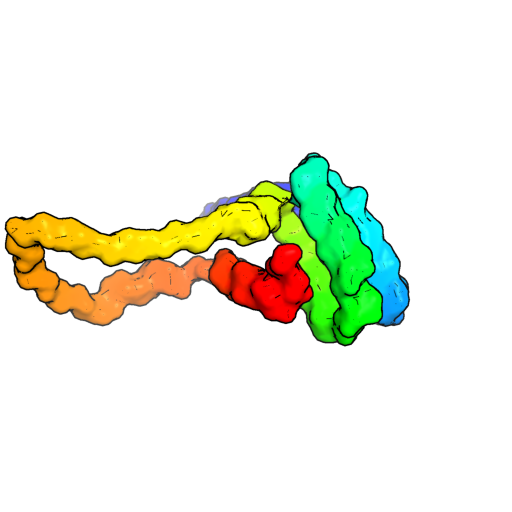 1 82 ? -1.166 -8.822 -23.626 1.00 54.38 82 ARG A N 1
ATOM 668 C CA . ARG A 1 82 ? -0.861 -9.408 -24.931 1.00 54.38 82 ARG A CA 1
ATOM 669 C C . ARG A 1 82 ? -2.215 -9.738 -25.528 1.00 54.38 82 ARG A C 1
ATOM 671 O O . ARG A 1 82 ? -2.792 -10.786 -25.241 1.00 54.38 82 ARG A O 1
ATOM 678 N N . ARG A 1 83 ? -2.762 -8.801 -26.309 1.00 50.03 83 ARG A N 1
ATOM 679 C CA . ARG A 1 83 ? -3.940 -9.020 -27.133 1.00 50.03 83 ARG A CA 1
ATOM 680 C C . ARG A 1 83 ? -3.564 -10.255 -27.915 1.00 50.03 83 ARG A C 1
ATOM 682 O O . ARG A 1 83 ? -2.616 -10.183 -28.696 1.00 50.03 83 ARG A O 1
ATOM 689 N N . ARG A 1 84 ? -4.184 -11.401 -27.596 1.00 54.00 84 ARG A N 1
ATOM 690 C CA . ARG A 1 84 ? -3.934 -12.655 -28.304 1.00 54.00 84 ARG A CA 1
ATOM 691 C C . ARG A 1 84 ? -4.009 -12.275 -29.771 1.00 54.00 84 ARG A C 1
ATOM 693 O O . ARG A 1 84 ? -5.090 -11.912 -30.237 1.00 54.00 84 ARG A O 1
ATOM 700 N N . ARG A 1 85 ? -2.862 -12.211 -30.460 1.00 53.50 85 ARG A N 1
ATOM 701 C CA . ARG A 1 85 ? -2.863 -11.928 -31.890 1.00 53.50 85 ARG A CA 1
ATOM 702 C C . ARG A 1 85 ? -3.661 -13.090 -32.434 1.00 53.50 85 ARG A C 1
ATOM 704 O O . ARG A 1 85 ? -3.226 -14.234 -32.311 1.00 53.50 85 ARG A O 1
ATOM 711 N N . ARG A 1 86 ? -4.880 -12.808 -32.902 1.00 54.66 86 ARG A N 1
ATOM 712 C CA . ARG A 1 86 ? -5.660 -13.784 -33.651 1.00 54.66 86 ARG A CA 1
ATOM 713 C C . ARG A 1 86 ? -4.676 -14.309 -34.694 1.00 54.66 86 ARG A C 1
ATOM 715 O O . ARG A 1 86 ? -4.078 -13.455 -35.358 1.00 54.66 86 ARG A O 1
ATOM 722 N N . PRO A 1 87 ? -4.398 -15.624 -34.753 1.00 56.59 87 PRO A N 1
ATOM 723 C CA . PRO A 1 87 ? -3.476 -16.136 -35.747 1.00 56.59 87 PRO A CA 1
ATOM 724 C C . PRO A 1 87 ? -3.968 -15.605 -37.090 1.00 56.59 87 PRO A C 1
ATOM 726 O O . PRO A 1 87 ? -5.097 -15.891 -37.490 1.00 56.59 87 PRO A O 1
ATOM 729 N N . GLN A 1 88 ? -3.194 -14.711 -37.706 1.00 51.88 88 GLN A N 1
ATOM 730 C CA . GLN A 1 88 ? -3.477 -14.261 -39.057 1.00 51.88 88 GLN A CA 1
ATOM 731 C C . GLN A 1 88 ? -3.159 -15.478 -39.904 1.00 51.88 88 GLN A C 1
ATOM 733 O O . GLN A 1 88 ? -1.995 -15.824 -40.089 1.00 51.88 88 GLN A O 1
ATOM 738 N N . GLY A 1 89 ? -4.204 -16.215 -40.267 1.00 49.91 89 GLY A N 1
ATOM 739 C CA . GLY A 1 89 ? -4.073 -17.389 -41.101 1.00 49.91 89 GLY A CA 1
ATOM 740 C C . GLY A 1 89 ? -3.500 -16.967 -42.444 1.00 49.91 89 GLY A C 1
ATOM 741 O O . GLY A 1 89 ? -4.235 -16.492 -43.299 1.00 49.91 89 GLY A O 1
ATOM 742 N N . HIS A 1 90 ? -2.201 -17.173 -42.641 1.00 57.44 90 HIS A N 1
ATOM 743 C CA . HIS A 1 90 ? -1.754 -17.645 -43.940 1.00 57.44 90 HIS A CA 1
ATOM 744 C C . HIS A 1 90 ? -2.219 -19.092 -44.012 1.00 57.44 90 HIS A C 1
ATOM 746 O O . HIS A 1 90 ? -1.817 -19.912 -43.188 1.00 57.44 90 HIS A O 1
ATOM 752 N N . GLY A 1 91 ? -3.175 -19.351 -44.903 1.00 56.81 91 GLY A N 1
ATOM 753 C CA . GLY A 1 91 ? -3.838 -20.637 -45.040 1.00 56.81 91 GLY A CA 1
ATOM 754 C C . GLY A 1 91 ? -2.831 -21.767 -45.196 1.00 56.81 91 GLY A C 1
ATOM 755 O O . GLY A 1 91 ? -2.284 -21.974 -46.271 1.00 56.81 91 GLY A O 1
ATOM 756 N N . VAL A 1 92 ? -2.617 -22.516 -44.120 1.00 51.56 92 VAL A N 1
ATOM 757 C CA . VAL A 1 92 ? -2.019 -23.842 -44.171 1.00 51.56 92 VAL A CA 1
ATOM 758 C C . VAL A 1 92 ? -2.856 -24.706 -43.238 1.00 51.56 92 VAL A C 1
ATOM 760 O O . VAL A 1 92 ? -3.057 -24.368 -42.073 1.00 51.56 92 VAL A O 1
ATOM 763 N N . TYR A 1 93 ? -3.438 -25.751 -43.819 1.00 45.53 93 TYR A N 1
ATOM 764 C CA . TYR A 1 93 ? -4.364 -26.714 -43.226 1.00 45.53 93 TYR A CA 1
ATOM 765 C C . TYR A 1 93 ? -4.106 -26.994 -41.734 1.00 45.53 93 TYR A C 1
ATOM 767 O O . TYR A 1 93 ? -3.044 -27.492 -41.363 1.00 45.53 93 TYR A O 1
ATOM 775 N N . ALA A 1 94 ? -5.107 -26.758 -40.882 1.00 50.97 94 ALA A N 1
ATOM 776 C CA . ALA A 1 94 ? -5.139 -27.361 -39.554 1.00 50.97 94 ALA A CA 1
ATOM 777 C C . ALA A 1 94 ? -5.641 -28.810 -39.704 1.00 50.97 94 ALA A C 1
ATOM 779 O O . ALA A 1 94 ? -6.769 -28.992 -40.175 1.00 50.97 94 ALA A O 1
ATOM 780 N N . PRO A 1 95 ? -4.870 -29.852 -39.339 1.00 47.44 95 PRO A N 1
ATOM 781 C CA . PRO A 1 95 ? -5.427 -31.195 -39.279 1.00 47.44 95 PRO A CA 1
ATOM 782 C C . PRO A 1 95 ? -6.531 -31.220 -38.216 1.00 47.44 95 PRO A C 1
ATOM 784 O O . PRO A 1 95 ? -6.368 -30.662 -37.128 1.00 47.44 95 PRO A O 1
ATOM 787 N N . ALA A 1 96 ? -7.663 -31.837 -38.564 1.00 53.97 96 ALA A N 1
ATOM 788 C CA . ALA A 1 96 ? -8.858 -31.934 -37.736 1.00 53.97 96 ALA A CA 1
ATOM 789 C C . ALA A 1 96 ? -8.501 -32.258 -36.277 1.00 53.97 96 ALA A C 1
ATOM 791 O O . ALA A 1 96 ? -7.917 -33.302 -35.974 1.00 53.97 96 ALA A O 1
ATOM 792 N N . ALA A 1 97 ? -8.841 -31.335 -35.375 1.00 50.56 97 ALA A N 1
ATOM 793 C CA . ALA A 1 97 ? -8.662 -31.512 -33.947 1.00 50.56 97 ALA A CA 1
ATOM 794 C C . ALA A 1 97 ? -9.412 -32.776 -33.509 1.00 50.56 97 ALA A C 1
ATOM 796 O O . ALA A 1 97 ? -10.640 -32.841 -33.566 1.00 50.56 97 ALA A O 1
ATOM 797 N N . ARG A 1 98 ? -8.667 -33.797 -33.075 1.00 46.91 98 ARG A N 1
ATOM 798 C CA . ARG A 1 98 ? -9.258 -34.951 -32.397 1.00 46.91 98 ARG A CA 1
ATOM 799 C C . ARG A 1 98 ? -9.951 -34.447 -31.128 1.00 46.91 98 ARG A C 1
ATOM 801 O O . ARG A 1 98 ? -9.332 -33.669 -30.397 1.00 46.91 98 ARG A O 1
ATOM 808 N N . PRO A 1 99 ? -11.188 -34.881 -30.829 1.00 44.28 99 PRO A N 1
ATOM 809 C CA . PRO A 1 99 ? -11.833 -34.518 -29.580 1.00 44.28 99 PRO A CA 1
ATOM 810 C C . PRO A 1 99 ? -10.991 -35.075 -28.431 1.00 44.28 99 PRO A C 1
ATOM 812 O O . PRO A 1 99 ? -10.916 -36.285 -28.218 1.00 44.28 99 PRO A O 1
ATOM 815 N N . VAL A 1 100 ? -10.317 -34.188 -27.699 1.00 53.28 100 VAL A N 1
ATOM 816 C CA . VAL A 1 100 ? -9.739 -34.539 -26.404 1.00 53.28 100 VAL A CA 1
ATOM 817 C C . VAL A 1 100 ? -10.929 -34.839 -25.505 1.00 53.28 100 VAL A C 1
ATOM 819 O O . VAL A 1 100 ? -11.646 -33.938 -25.075 1.00 53.28 100 VAL A O 1
ATOM 822 N N . THR A 1 101 ? -11.181 -36.123 -25.260 1.00 46.75 101 THR A N 1
ATOM 823 C CA . THR A 1 101 ? -12.157 -36.558 -24.266 1.00 46.75 101 THR A CA 1
ATOM 824 C C . THR A 1 101 ? -11.849 -35.860 -22.943 1.00 46.75 101 THR A C 1
ATOM 826 O O . THR A 1 101 ? -10.705 -35.878 -22.476 1.00 46.75 101 THR A O 1
ATOM 829 N N . ARG A 1 102 ? -12.886 -35.273 -22.338 1.00 49.00 102 ARG A N 1
ATOM 830 C CA . ARG A 1 102 ? -12.892 -34.462 -21.103 1.00 49.00 102 ARG A CA 1
ATOM 831 C C . ARG A 1 102 ? -12.106 -35.062 -19.920 1.00 49.00 102 ARG A C 1
ATOM 833 O O . ARG A 1 102 ? -11.741 -34.341 -19.000 1.00 49.00 102 ARG A O 1
ATOM 840 N N . ALA A 1 103 ? -11.787 -36.355 -19.963 1.00 44.69 103 ALA A N 1
ATOM 841 C CA . ALA A 1 103 ? -11.116 -37.102 -18.905 1.00 44.69 103 ALA A CA 1
ATOM 842 C C . ALA A 1 103 ? -9.636 -36.734 -18.653 1.00 44.69 103 ALA A C 1
ATOM 844 O O . ALA A 1 103 ? -9.136 -37.014 -17.568 1.00 44.69 103 ALA A O 1
ATOM 845 N N . ARG A 1 104 ? -8.915 -36.091 -19.589 1.00 39.91 104 ARG A N 1
ATOM 846 C CA . ARG A 1 104 ? -7.481 -35.769 -19.381 1.00 39.91 104 ARG A CA 1
ATOM 847 C C . ARG A 1 104 ? -7.214 -34.357 -18.840 1.00 39.91 104 ARG A C 1
ATOM 849 O O . ARG A 1 104 ? -6.122 -34.100 -18.345 1.00 39.91 104 ARG A O 1
ATOM 856 N N . ALA A 1 105 ? -8.210 -33.468 -18.872 1.00 35.16 105 ALA A N 1
ATOM 857 C CA . ALA A 1 105 ? -8.097 -32.108 -18.333 1.00 35.16 105 ALA A CA 1
ATOM 858 C C . ALA A 1 105 ? -8.129 -32.063 -16.790 1.00 35.16 105 ALA A C 1
ATOM 860 O O . ALA A 1 105 ? -7.637 -31.114 -16.189 1.00 35.16 105 ALA A O 1
ATOM 861 N N . ALA A 1 106 ? -8.649 -33.109 -16.139 1.00 32.78 106 ALA A N 1
ATOM 862 C CA . ALA A 1 106 ? -8.864 -33.133 -14.692 1.00 32.78 106 ALA A CA 1
ATOM 863 C C . ALA A 1 106 ? -7.579 -33.262 -13.847 1.00 32.78 106 ALA A C 1
ATOM 865 O O . ALA A 1 106 ? -7.615 -32.994 -12.653 1.00 32.78 106 ALA A O 1
ATOM 866 N N . ARG A 1 107 ? -6.428 -33.639 -14.429 1.00 32.03 107 ARG A N 1
ATOM 867 C CA . ARG A 1 107 ? -5.191 -33.876 -13.651 1.00 32.03 107 ARG A CA 1
ATOM 868 C C . ARG A 1 107 ? -4.345 -32.623 -13.394 1.00 32.03 107 ARG A C 1
ATOM 870 O O . ARG A 1 107 ? -3.376 -32.702 -12.652 1.00 32.03 107 ARG A O 1
ATOM 877 N N . LEU A 1 108 ? -4.705 -31.486 -13.992 1.00 34.50 108 LEU A N 1
ATOM 878 C CA . LEU A 1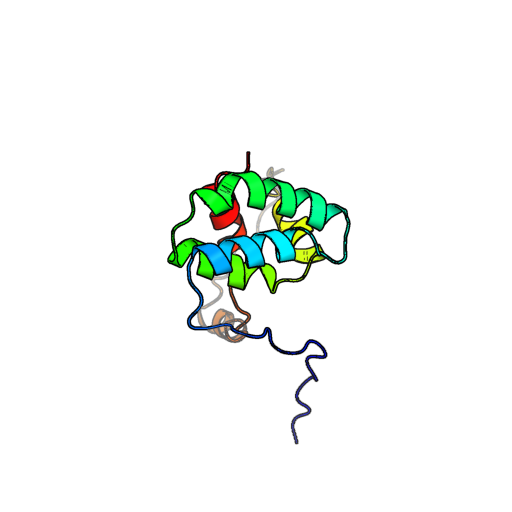 108 ? -4.013 -30.203 -13.795 1.00 34.50 108 LEU A CA 1
ATOM 879 C C . LEU A 1 108 ? -4.832 -29.198 -12.969 1.00 34.50 108 LEU A C 1
ATOM 881 O O . LEU A 1 108 ? -4.367 -28.094 -12.726 1.00 34.50 108 LEU A O 1
ATOM 885 N N . ALA A 1 109 ? -6.027 -29.581 -12.508 1.00 33.19 109 ALA A N 1
ATOM 886 C CA . ALA A 1 109 ? -6.924 -28.722 -11.730 1.00 33.19 109 ALA A CA 1
ATOM 887 C C . ALA A 1 109 ? -6.659 -28.755 -10.207 1.00 33.19 109 ALA A C 1
ATOM 889 O O .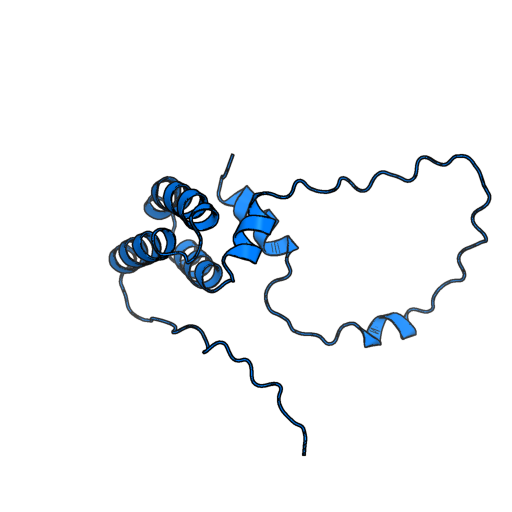 ALA A 1 109 ? -7.466 -28.247 -9.440 1.00 33.19 109 ALA A O 1
ATOM 890 N N . GLY A 1 110 ? -5.562 -29.377 -9.763 1.00 27.80 110 GLY A N 1
ATOM 891 C CA . GLY A 1 110 ? -5.262 -29.633 -8.347 1.00 27.80 110 GLY A CA 1
ATOM 892 C C . GLY A 1 110 ? -4.108 -28.811 -7.775 1.00 27.80 110 GLY A C 1
ATOM 893 O O . GLY A 1 110 ? -3.347 -29.338 -6.970 1.00 27.80 110 GLY A O 1
ATOM 894 N N . VAL A 1 111 ? -3.932 -27.564 -8.212 1.00 36.44 111 VAL A N 1
ATOM 895 C CA . VAL A 1 111 ? -2.970 -26.637 -7.602 1.00 36.44 111 VAL A CA 1
ATOM 896 C C . VAL A 1 111 ? -3.746 -25.433 -7.084 1.00 36.44 111 VAL A C 1
ATOM 898 O O . VAL A 1 111 ? -4.029 -24.491 -7.819 1.00 36.44 111 VAL A O 1
ATOM 901 N N . GLU A 1 112 ? -4.128 -25.506 -5.811 1.00 35.12 112 GLU A N 1
ATOM 902 C CA . GLU A 1 112 ? -4.623 -24.358 -5.061 1.00 35.12 112 GLU A CA 1
ATOM 903 C C . GLU A 1 112 ? -3.443 -23.427 -4.763 1.00 35.12 112 GLU A C 1
ATOM 905 O O . GLU A 1 112 ? -2.698 -23.601 -3.799 1.00 35.12 112 GLU A O 1
ATOM 910 N N . HIS A 1 113 ? -3.257 -22.436 -5.629 1.00 37.12 113 HIS A N 1
ATOM 911 C CA . HIS A 1 113 ? -2.532 -21.218 -5.299 1.00 37.12 113 HIS A CA 1
ATOM 912 C C . HIS A 1 113 ? -3.542 -20.075 -5.329 1.00 37.12 113 HIS A C 1
ATOM 914 O O . HIS A 1 113 ? -4.325 -19.962 -6.273 1.00 37.12 113 HIS A O 1
ATOM 920 N N . GLY A 1 114 ? -3.578 -19.308 -4.238 1.00 39.41 114 GLY A N 1
ATOM 921 C CA . GLY A 1 114 ? -4.537 -18.233 -4.013 1.00 39.41 114 GLY A CA 1
ATOM 922 C C . GLY A 1 114 ? -4.642 -17.273 -5.195 1.00 39.41 114 GLY A C 1
ATOM 923 O O . GLY A 1 114 ? -3.653 -17.025 -5.873 1.00 39.41 114 GLY A O 1
ATOM 924 N N . GLY A 1 115 ? -5.865 -16.780 -5.419 1.00 41.75 115 GLY A N 1
ATOM 925 C CA . GLY A 1 115 ? -6.204 -15.642 -6.276 1.00 41.75 115 GLY A CA 1
ATOM 926 C C . GLY A 1 115 ? -5.440 -15.582 -7.594 1.00 41.75 115 GLY A C 1
ATOM 927 O O . GLY A 1 115 ? -4.388 -14.962 -7.686 1.00 41.75 115 GLY A O 1
ATOM 928 N N . THR A 1 116 ? -5.972 -16.208 -8.635 1.00 46.59 116 THR A N 1
ATOM 929 C CA . THR A 1 116 ? -5.353 -16.203 -9.967 1.00 46.59 116 THR A CA 1
ATOM 930 C C . THR A 1 116 ? -4.951 -14.794 -10.443 1.00 46.59 116 THR A C 1
ATOM 932 O O . THR A 1 116 ? -5.693 -13.832 -10.254 1.00 46.59 116 THR A O 1
ATOM 935 N N . GLU A 1 117 ? -3.820 -14.696 -11.151 1.00 45.25 117 GLU A N 1
ATOM 936 C CA . GLU A 1 117 ? -3.240 -13.488 -11.783 1.00 45.25 117 GLU A CA 1
ATOM 937 C C . GLU A 1 117 ? -4.266 -12.552 -12.473 1.00 45.25 117 GLU A C 1
ATOM 939 O O . GLU A 1 117 ? -4.072 -11.337 -12.568 1.00 45.25 117 GLU A O 1
ATOM 944 N N . TRP A 1 118 ? -5.381 -13.104 -12.966 1.00 45.75 118 TRP A N 1
ATOM 945 C CA . TRP A 1 118 ? -6.423 -12.368 -13.680 1.00 45.75 118 TRP A CA 1
ATOM 946 C C . TRP A 1 118 ? -7.462 -11.684 -12.775 1.00 4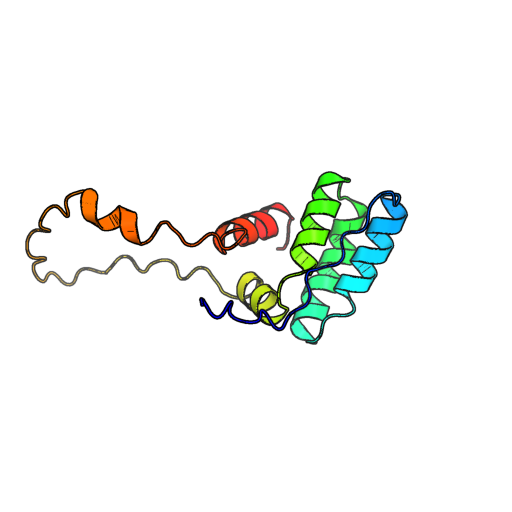5.75 118 TRP A C 1
ATOM 948 O O . TRP A 1 118 ? -8.030 -10.675 -13.196 1.00 45.75 118 TRP A O 1
ATOM 958 N N . GLU A 1 119 ? -7.690 -12.165 -11.549 1.00 53.16 119 GLU A N 1
ATOM 959 C CA . GLU A 1 119 ? -8.633 -11.544 -10.601 1.00 53.16 119 GLU A CA 1
ATOM 960 C C . GLU A 1 119 ? -8.127 -10.177 -10.152 1.00 53.16 119 GLU A C 1
ATOM 962 O O . GLU A 1 119 ? -8.886 -9.212 -10.104 1.00 53.16 119 GLU A O 1
ATOM 967 N N . TRP A 1 120 ? -6.824 -10.067 -9.901 1.00 56.19 120 TRP A N 1
ATOM 968 C CA . TRP A 1 120 ? -6.206 -8.829 -9.440 1.00 56.19 120 TRP A CA 1
ATOM 969 C C . TRP A 1 120 ? -6.084 -7.761 -10.522 1.00 56.19 120 TRP A C 1
ATOM 971 O O . TRP A 1 120 ? -6.321 -6.592 -10.242 1.00 56.19 120 TRP A O 1
ATOM 981 N N . ARG A 1 121 ? -5.817 -8.130 -11.779 1.00 53.84 121 ARG A N 1
ATOM 982 C CA . ARG A 1 121 ? -5.844 -7.165 -12.896 1.00 53.84 121 ARG A CA 1
ATOM 983 C C . ARG A 1 121 ? -7.229 -6.563 -13.123 1.00 53.84 121 ARG A C 1
ATOM 985 O O . ARG A 1 121 ? -7.322 -5.373 -13.408 1.00 53.84 121 ARG A O 1
ATOM 992 N N . ALA A 1 122 ? -8.287 -7.365 -12.986 1.00 54.91 122 ALA A N 1
ATOM 993 C CA . ALA A 1 122 ? -9.656 -6.855 -13.017 1.00 54.91 122 ALA A CA 1
ATOM 994 C C . ALA A 1 122 ? -9.915 -5.912 -11.829 1.00 54.91 122 ALA A C 1
ATOM 996 O O . ALA A 1 122 ? -10.507 -4.855 -12.019 1.00 54.91 122 ALA A O 1
ATOM 997 N N . ARG A 1 123 ? -9.387 -6.248 -10.641 1.00 55.38 123 ARG A N 1
ATOM 998 C CA . ARG A 1 123 ? -9.509 -5.437 -9.419 1.00 55.38 123 ARG A CA 1
ATOM 999 C C . ARG A 1 123 ? -8.772 -4.100 -9.498 1.00 55.38 123 ARG A C 1
ATOM 1001 O O . ARG A 1 123 ? -9.362 -3.084 -9.160 1.00 55.38 123 ARG A O 1
ATOM 1008 N N . VAL A 1 124 ? -7.540 -4.059 -10.012 1.00 54.78 124 VAL A N 1
ATOM 1009 C CA . VAL A 1 124 ? -6.782 -2.808 -10.239 1.00 54.78 124 VAL A CA 1
ATOM 1010 C C . VAL A 1 124 ? -7.518 -1.887 -11.220 1.00 54.78 124 VAL A C 1
ATOM 1012 O O . VAL A 1 124 ? -7.595 -0.685 -10.988 1.00 54.78 124 VAL A O 1
ATOM 1015 N N . GLN A 1 125 ? -8.139 -2.445 -12.266 1.00 51.12 125 GLN A N 1
ATOM 1016 C CA . GLN A 1 125 ? -8.955 -1.670 -13.211 1.00 51.12 125 GLN A CA 1
ATOM 1017 C C . GLN A 1 125 ? -10.263 -1.163 -12.585 1.00 51.12 125 GLN A C 1
ATOM 1019 O O . GLN A 1 125 ? -10.671 -0.041 -12.861 1.00 51.12 125 GLN A O 1
ATOM 1024 N N . THR A 1 126 ? -10.908 -1.937 -11.705 1.00 53.34 126 THR A N 1
ATOM 1025 C CA . THR A 1 126 ? -12.091 -1.468 -10.956 1.00 53.34 126 THR A CA 1
ATOM 1026 C C . THR A 1 126 ? -11.755 -0.491 -9.830 1.00 53.34 126 THR A C 1
ATOM 1028 O O . THR A 1 126 ? -12.615 0.292 -9.441 1.00 53.34 126 THR A O 1
ATOM 1031 N N . LEU A 1 127 ? -10.522 -0.512 -9.316 1.00 53.16 127 LEU A N 1
ATOM 1032 C CA . LEU A 1 127 ? -10.041 0.417 -8.292 1.00 53.16 127 LEU A CA 1
ATOM 1033 C C . LEU A 1 127 ? -9.600 1.775 -8.873 1.00 53.16 127 LEU A C 1
ATOM 1035 O O . LEU A 1 127 ? -9.247 2.660 -8.103 1.00 53.16 127 LEU A O 1
ATOM 1039 N N . GLY A 1 128 ? -9.688 1.968 -10.196 1.00 43.09 128 GLY A N 1
ATOM 1040 C CA . GLY A 1 128 ? -9.582 3.284 -10.831 1.00 43.09 128 GLY A CA 1
ATOM 1041 C C . GLY A 1 128 ? -8.159 3.787 -11.071 1.00 43.09 128 GLY A C 1
ATOM 1042 O O . GLY A 1 128 ? -7.928 4.987 -10.956 1.00 43.09 128 GLY A O 1
ATOM 1043 N N . VAL A 1 129 ? -7.218 2.898 -11.403 1.00 43.47 129 VAL A N 1
ATOM 1044 C CA . VAL A 1 129 ? -5.874 3.292 -11.866 1.00 43.47 129 VAL A CA 1
ATOM 1045 C C . VAL A 1 129 ? -5.912 3.497 -13.383 1.00 43.47 129 VAL A C 1
ATOM 1047 O O . VAL A 1 129 ? -5.799 2.528 -14.135 1.00 43.47 129 VAL A O 1
ATOM 1050 N N . GLU A 1 130 ? -6.132 4.741 -13.814 1.00 36.94 130 GLU A N 1
ATOM 1051 C CA . GLU A 1 130 ? -5.816 5.228 -15.172 1.00 36.94 130 GLU A CA 1
ATOM 1052 C C . GLU A 1 130 ? -4.440 5.904 -15.182 1.00 36.94 130 GLU A C 1
ATOM 1054 O O . GLU A 1 130 ? -4.138 6.645 -14.216 1.00 36.94 130 GLU A O 1
#

Foldseek 3Di:
DDDDPPPVDDDDDDDPDDDLVVLLVVLLVLLCDAPDPQSNVVSNVLSVVQSVPDDPVVSVVSVVVSVDHSVLSNCLVPDDPPPPPPPPDPDDDDDDDDPPPPVPVVPPPPDDDPDDSVNVSVVVVVSDDD

Sequence (130 aa):
MALTPRLLRPAPLRRTGESDETKRARLTYQSRKRGTLESDLLLSTFAAAHLPGMDGAQLDEYDRFLDENDWDIYYWATQQRRRRRRPQGHGVYAPAARPVTRARAARLAGVEHGGTEWEWRARVQTLGVE

pLDDT: mean 71.92, std 22.33, range [27.8, 97.25]

Secondary structure (DSSP, 8-state):
--------SPPP----S--HHHHHHHHHHHHT--SSHHHHHHHHHHHHHHTTT--HHHHHHHHHHTTS-HHHHHHHHH-----------------------GGGGGGGS----SS-HHHHHHHHHHTT--

Radius of gyration: 20.44 Å; chains: 1; bounding box: 26×48×61 Å